Protein AF-A0A396JVV8-F1 (afdb_monomer_lite)

InterPro domains:
  IPR002963 Expansin [PR01226] (13-34)
  IPR002963 Expansin [PR01226] (42-58)
  IPR002963 Expansin [PTHR31867] (3-57)
  IPR007117 Expansin, cellulose-binding-like domain [PF01357] (3-45)
  IPR007117 Expansin, cellulose-binding-like domain [PS50843] (1-56)
  IPR007118 Expansin/Lol pI [PR01225] (4-18)
  IPR007118 Expansin/Lol pI [PR0122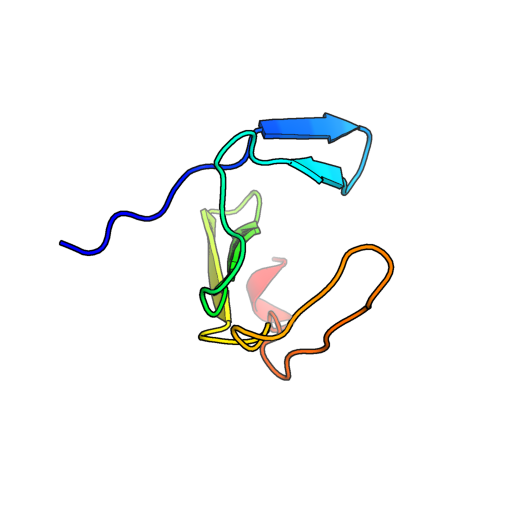5] (42-56)
  IPR036749 Expansin, cellulose-binding-like domain superfamily [G3DSA:2.60.40.760] (1-61)
  IPR036749 Expansin, cellulose-binding-like domain superfamily [SSF49590] (3-56)

Sequence (66 aa):
MKNWETMSRNWGVNWQSLSYLNGQSLSFRVQLSNGKTRTAINVVPSSWRFGQSFISKV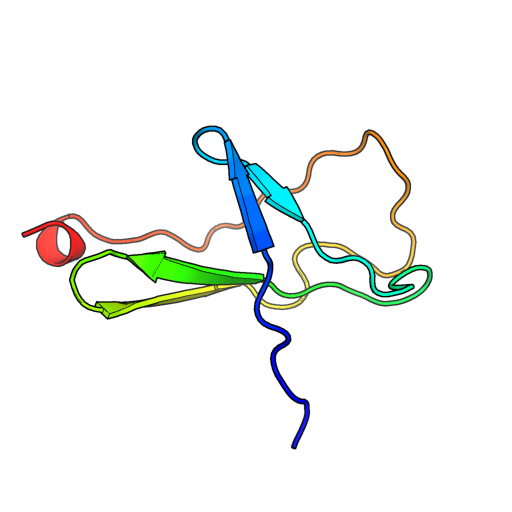QFRLKEYS

Secondary structure (DSSP, 8-state):
--PPPPPEE-STT-EE--S--TTS-EEEEEE-TTS-EEEEEEEE-TT--TT-----S----GGGT-

Structure (mmCIF, N/CA/C/O backbone):
data_AF-A0A396JVV8-F1
#
_entry.id   AF-A0A396JVV8-F1
#
loop_
_atom_site.group_PDB
_atom_site.id
_atom_site.type_symbol
_atom_site.label_atom_id
_atom_site.label_alt_id
_atom_site.label_comp_id
_atom_site.label_asym_id
_atom_site.label_entity_id
_atom_site.label_seq_id
_atom_site.pdbx_PDB_ins_code
_atom_site.Cartn_x
_atom_site.Cartn_y
_atom_site.Cartn_z
_atom_site.occupancy
_atom_site.B_iso_or_equiv
_atom_site.auth_seq_id
_atom_site.auth_comp_id
_atom_site.auth_asym_id
_atom_site.auth_atom_id
_atom_site.pdbx_PDB_model_num
ATOM 1 N N . MET A 1 1 ? 6.910 -18.882 6.106 1.00 42.88 1 MET A N 1
ATOM 2 C CA . MET A 1 1 ? 5.778 -17.928 6.118 1.00 42.88 1 MET A CA 1
ATOM 3 C C . MET A 1 1 ? 6.042 -16.916 5.011 1.00 42.88 1 MET A C 1
ATOM 5 O O . MET A 1 1 ? 7.160 -16.426 4.938 1.00 42.88 1 MET A O 1
ATOM 9 N N . LYS A 1 2 ? 5.108 -16.689 4.076 1.00 55.72 2 LYS A N 1
ATOM 10 C CA . LYS A 1 2 ? 5.268 -15.628 3.063 1.00 55.72 2 LYS A CA 1
ATOM 11 C C . LYS A 1 2 ? 5.144 -14.293 3.798 1.00 55.72 2 LYS A C 1
ATOM 13 O O . LYS A 1 2 ? 4.044 -13.932 4.208 1.00 55.72 2 LYS A O 1
ATOM 18 N N . ASN A 1 3 ? 6.272 -13.647 4.072 1.00 78.06 3 ASN A N 1
ATOM 19 C CA . ASN A 1 3 ? 6.317 -12.482 4.946 1.00 78.06 3 ASN A CA 1
ATOM 20 C C . ASN A 1 3 ? 5.749 -11.261 4.219 1.00 78.06 3 ASN A C 1
ATOM 22 O O . ASN A 1 3 ? 6.157 -10.943 3.106 1.00 78.06 3 ASN A O 1
ATOM 26 N N . TRP A 1 4 ? 4.783 -10.599 4.851 1.00 90.81 4 TRP A N 1
ATOM 27 C CA . TRP A 1 4 ? 4.344 -9.274 4.437 1.00 90.81 4 TRP A CA 1
ATOM 28 C C . TRP A 1 4 ? 5.480 -8.283 4.679 1.00 90.81 4 TRP A C 1
ATOM 30 O O . TRP A 1 4 ? 5.979 -8.199 5.800 1.00 90.81 4 TRP A O 1
ATOM 40 N N . GLU A 1 5 ? 5.852 -7.525 3.655 1.00 92.94 5 GLU A N 1
ATOM 41 C CA . GLU A 1 5 ? 6.783 -6.410 3.792 1.00 92.94 5 GLU A CA 1
ATOM 42 C C . GLU A 1 5 ? 6.008 -5.137 4.152 1.00 92.94 5 GLU A C 1
ATOM 44 O O . GLU A 1 5 ? 5.027 -4.785 3.490 1.00 92.94 5 GLU A O 1
ATOM 49 N N . THR A 1 6 ? 6.425 -4.454 5.218 1.00 93.62 6 THR A N 1
ATOM 50 C CA . THR A 1 6 ? 5.863 -3.148 5.580 1.00 93.62 6 THR A CA 1
ATOM 51 C C . THR A 1 6 ? 6.419 -2.082 4.643 1.00 93.62 6 THR A C 1
ATOM 53 O O . THR A 1 6 ? 7.630 -1.923 4.537 1.00 93.62 6 THR A O 1
ATOM 56 N N . MET A 1 7 ? 5.536 -1.326 3.992 1.00 95.12 7 MET A N 1
ATOM 57 C CA . MET A 1 7 ? 5.926 -0.215 3.122 1.00 95.12 7 MET A CA 1
ATOM 58 C C . MET A 1 7 ? 6.180 1.063 3.928 1.00 95.12 7 MET A C 1
ATOM 60 O O . MET A 1 7 ? 5.460 1.360 4.885 1.00 95.12 7 MET A O 1
ATOM 64 N N . SER A 1 8 ? 7.144 1.868 3.486 1.00 95.06 8 SER A N 1
ATOM 65 C CA . SER A 1 8 ? 7.416 3.188 4.054 1.00 95.06 8 SER A CA 1
ATOM 66 C C . SER A 1 8 ? 6.417 4.211 3.520 1.00 95.06 8 SER A C 1
ATOM 68 O O . SER A 1 8 ? 6.218 4.325 2.310 1.00 95.06 8 SER A O 1
ATOM 70 N N . ARG A 1 9 ? 5.780 4.969 4.419 1.00 94.31 9 ARG A N 1
ATOM 71 C CA . ARG A 1 9 ? 4.901 6.086 4.047 1.00 94.31 9 ARG A CA 1
ATOM 72 C C . ARG A 1 9 ? 5.753 7.313 3.727 1.00 94.31 9 ARG A C 1
ATOM 74 O O . ARG A 1 9 ? 6.523 7.743 4.578 1.00 94.31 9 ARG A O 1
ATOM 81 N N . ASN A 1 10 ? 5.571 7.885 2.541 1.00 91.69 10 ASN A N 1
ATOM 82 C CA . ASN A 1 10 ? 6.281 9.094 2.122 1.00 91.69 10 ASN A CA 1
ATOM 83 C C . ASN A 1 10 ? 5.485 10.356 2.487 1.00 91.69 10 ASN A C 1
ATOM 85 O O . ASN A 1 10 ? 5.740 10.998 3.498 1.00 91.69 10 ASN A O 1
ATOM 89 N N . TRP A 1 11 ? 4.486 10.700 1.672 1.00 93.50 11 TRP A 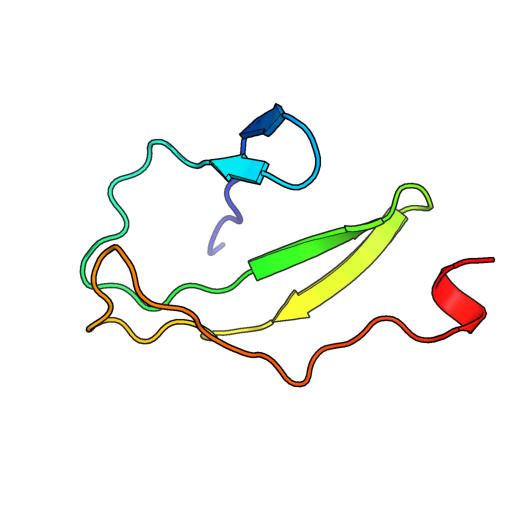N 1
ATOM 90 C CA . TRP A 1 11 ? 3.634 11.876 1.840 1.00 93.50 11 TRP A CA 1
ATOM 91 C C . TRP A 1 11 ? 2.184 11.516 1.515 1.00 93.50 11 TRP A C 1
ATOM 93 O O . TRP A 1 11 ? 1.916 10.693 0.641 1.00 93.50 11 TRP A O 1
ATOM 103 N N . GLY A 1 12 ? 1.226 12.108 2.232 1.00 92.94 12 GLY A N 1
ATOM 104 C CA . GLY A 1 12 ? -0.197 11.837 2.010 1.00 92.94 12 GLY A CA 1
ATOM 105 C C . GLY A 1 12 ? -0.534 10.339 2.038 1.00 92.94 12 GLY A C 1
ATOM 106 O O . GLY A 1 12 ? -0.272 9.652 3.030 1.00 92.94 12 GLY A O 1
ATOM 107 N N . VAL A 1 13 ? -1.136 9.856 0.951 1.00 92.75 13 VAL A N 1
ATOM 108 C CA . VAL A 1 13 ? -1.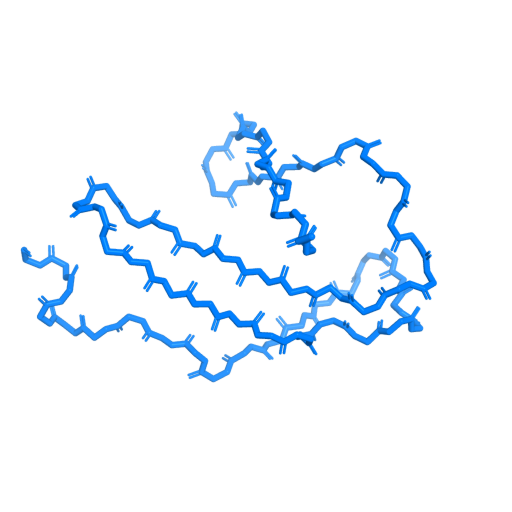600 8.471 0.733 1.00 92.75 13 VAL A CA 1
ATOM 109 C C . VAL A 1 13 ? -0.634 7.752 -0.236 1.00 92.75 13 VAL A C 1
ATOM 111 O O . VAL A 1 13 ? -1.044 6.974 -1.091 1.00 92.75 13 VAL A O 1
ATOM 114 N N . ASN A 1 14 ? 0.668 8.057 -0.141 1.00 95.44 14 ASN A N 1
ATOM 115 C CA . ASN A 1 14 ? 1.740 7.429 -0.915 1.00 95.44 14 ASN A CA 1
ATOM 116 C C . ASN A 1 14 ? 2.608 6.539 -0.010 1.00 95.44 14 ASN A C 1
ATOM 118 O O . ASN A 1 14 ? 3.203 7.011 0.966 1.00 95.44 14 ASN A O 1
ATOM 122 N N . TRP A 1 15 ? 2.694 5.257 -0.362 1.00 95.25 15 TRP A N 1
ATOM 123 C CA . TRP A 1 15 ? 3.582 4.282 0.266 1.00 95.25 15 TRP A CA 1
ATOM 124 C C . TRP A 1 15 ? 4.517 3.697 -0.782 1.00 95.25 15 TRP A C 1
ATOM 126 O O . TRP A 1 15 ? 4.094 3.428 -1.907 1.00 95.25 15 TRP A O 1
ATOM 136 N N . GLN A 1 16 ? 5.761 3.441 -0.388 1.00 94.81 16 GLN A N 1
ATOM 137 C CA . GLN A 1 16 ? 6.773 2.836 -1.245 1.00 94.81 16 GLN A CA 1
ATOM 138 C C . GLN A 1 16 ? 7.447 1.636 -0.577 1.00 94.81 16 GLN A C 1
ATOM 140 O O . GLN A 1 16 ? 7.605 1.585 0.643 1.00 94.81 16 GLN A O 1
ATOM 145 N N . SER A 1 17 ? 7.875 0.689 -1.404 1.00 93.00 17 SER A N 1
ATOM 146 C CA . SER A 1 17 ? 8.854 -0.340 -1.055 1.00 93.00 17 SER A CA 1
ATOM 147 C C . SER A 1 17 ? 10.086 -0.122 -1.933 1.00 93.00 17 SER A C 1
ATOM 149 O O . SER A 1 17 ? 9.959 0.319 -3.076 1.00 93.00 17 SER A O 1
ATOM 151 N N . LEU A 1 18 ? 11.267 -0.400 -1.384 1.00 91.44 18 LEU A N 1
ATOM 152 C CA . LEU A 1 18 ? 12.540 -0.355 -2.111 1.00 91.44 18 LEU A CA 1
ATOM 153 C C . LEU A 1 18 ? 12.976 -1.749 -2.593 1.00 91.44 18 LEU A C 1
ATOM 155 O O . LEU A 1 18 ? 14.059 -1.899 -3.155 1.00 91.44 18 LEU A O 1
ATOM 159 N N . SER A 1 19 ? 12.143 -2.767 -2.374 1.00 92.81 19 SER A N 1
ATOM 160 C CA . SER A 1 19 ? 12.393 -4.133 -2.820 1.00 92.81 19 SER A CA 1
ATOM 161 C C . SER A 1 19 ? 12.226 -4.270 -4.332 1.00 92.81 19 SER A C 1
ATOM 163 O O . SER A 1 19 ? 11.356 -3.655 -4.953 1.00 92.81 19 SER A O 1
ATOM 165 N N . TYR A 1 20 ? 13.032 -5.143 -4.935 1.00 92.81 20 TYR A N 1
ATOM 166 C CA . TYR A 1 20 ? 12.877 -5.524 -6.334 1.00 92.81 20 TYR A CA 1
ATOM 167 C C . TYR A 1 20 ? 11.726 -6.532 -6.477 1.00 92.81 20 TYR A C 1
ATOM 169 O O . TYR A 1 20 ? 11.889 -7.713 -6.181 1.00 92.81 20 TYR A O 1
ATOM 177 N N . LEU A 1 21 ? 10.551 -6.055 -6.903 1.00 93.00 21 LEU A N 1
ATOM 178 C CA . LEU A 1 21 ? 9.305 -6.839 -6.971 1.00 93.00 21 LEU A CA 1
ATOM 179 C C . LEU A 1 21 ? 8.849 -7.142 -8.412 1.00 93.00 21 LEU A C 1
ATOM 181 O O . LEU A 1 21 ? 7.699 -7.525 -8.646 1.00 93.00 21 LEU A O 1
ATOM 185 N N . ASN A 1 22 ? 9.713 -6.929 -9.402 1.00 94.81 22 ASN A N 1
ATOM 186 C CA . ASN A 1 22 ? 9.394 -7.179 -10.805 1.00 94.81 22 ASN A CA 1
ATOM 187 C C . ASN A 1 22 ? 9.186 -8.683 -11.053 1.00 94.81 22 ASN A C 1
ATOM 189 O O . ASN A 1 22 ? 9.854 -9.522 -10.454 1.00 94.81 22 ASN A O 1
ATOM 193 N N . GLY A 1 23 ? 8.272 -9.036 -11.961 1.00 95.75 23 GLY A N 1
ATOM 194 C CA . GLY A 1 23 ? 8.043 -10.433 -12.354 1.00 95.75 23 GLY A CA 1
ATOM 195 C C . GLY A 1 23 ? 7.232 -11.268 -11.356 1.00 95.75 23 GLY A C 1
ATOM 196 O O . GLY A 1 23 ? 7.018 -12.455 -11.590 1.00 95.75 23 GLY A O 1
ATOM 197 N N . GLN A 1 24 ? 6.732 -10.672 -10.271 1.00 95.19 24 GLN A N 1
ATOM 198 C CA . GLN A 1 24 ? 5.866 -11.338 -9.294 1.00 95.19 24 GLN A CA 1
ATOM 199 C C . GLN A 1 24 ? 4.526 -10.620 -9.140 1.00 95.19 24 GLN A C 1
ATOM 201 O O . GLN A 1 24 ? 4.434 -9.396 -9.247 1.00 95.19 24 GLN A O 1
ATOM 206 N N . SER A 1 25 ? 3.475 -11.399 -8.879 1.00 96.56 25 SER A N 1
ATOM 207 C CA . SER A 1 25 ? 2.163 -10.847 -8.548 1.00 96.56 25 SER A CA 1
ATOM 208 C C . SER A 1 25 ? 2.203 -10.180 -7.177 1.00 96.56 25 SER A C 1
ATOM 210 O O . SER A 1 25 ? 2.772 -10.731 -6.232 1.00 96.56 25 SER A O 1
ATOM 212 N N . LEU A 1 26 ? 1.574 -9.013 -7.049 1.00 96.38 26 LEU A N 1
ATOM 213 C CA . LEU A 1 26 ? 1.578 -8.243 -5.807 1.00 96.38 26 LEU A CA 1
ATOM 214 C C . LEU A 1 26 ? 0.224 -8.328 -5.110 1.00 96.38 26 LEU A C 1
ATOM 216 O O . LEU A 1 26 ? -0.841 -8.189 -5.718 1.00 96.38 26 LEU A O 1
ATOM 220 N N . SER A 1 27 ? 0.295 -8.545 -3.801 1.00 96.81 27 SER A N 1
ATOM 221 C CA . SER A 1 27 ? -0.833 -8.464 -2.880 1.00 96.81 27 SER A CA 1
ATOM 222 C C . SER A 1 27 ? -0.634 -7.263 -1.968 1.00 96.81 27 SER A C 1
ATOM 224 O O . SER A 1 27 ? 0.492 -6.955 -1.590 1.00 96.81 27 SER A O 1
ATOM 226 N N . PHE A 1 28 ? -1.726 -6.622 -1.571 1.00 96.31 28 PHE A N 1
ATOM 227 C CA . PHE A 1 28 ? -1.692 -5.442 -0.715 1.00 96.31 28 PHE A CA 1
ATOM 228 C C . PHE A 1 28 ? -2.505 -5.692 0.543 1.00 96.31 28 PHE A C 1
ATOM 230 O O . PHE A 1 28 ? -3.594 -6.264 0.496 1.00 96.31 28 PHE A O 1
ATOM 237 N N . ARG A 1 29 ? -1.980 -5.238 1.676 1.00 96.50 29 ARG A N 1
ATOM 238 C CA . ARG A 1 29 ? -2.666 -5.264 2.962 1.00 96.50 29 ARG A CA 1
ATOM 239 C C . ARG A 1 29 ? -2.698 -3.846 3.505 1.00 96.50 29 ARG A C 1
ATOM 241 O O . ARG A 1 29 ? -1.650 -3.264 3.754 1.00 96.50 29 ARG A O 1
ATOM 248 N N . VAL A 1 30 ? -3.899 -3.307 3.669 1.00 95.38 30 VAL A N 1
ATOM 249 C CA . VAL A 1 30 ? -4.126 -1.947 4.166 1.00 95.38 30 VAL A CA 1
ATOM 250 C C . VAL A 1 30 ? -4.668 -2.045 5.582 1.00 95.38 30 VAL A C 1
ATOM 252 O O . VAL A 1 30 ? -5.616 -2.794 5.817 1.00 95.38 30 VAL A O 1
ATOM 255 N N . GLN A 1 31 ? -4.076 -1.294 6.509 1.00 93.75 31 GLN A N 1
ATOM 256 C CA . GLN A 1 31 ? -4.529 -1.177 7.891 1.00 93.75 31 GLN A CA 1
ATOM 257 C C . GLN A 1 31 ? -4.964 0.265 8.167 1.00 93.75 31 GLN A C 1
ATOM 259 O O . GLN A 1 31 ? -4.242 1.208 7.846 1.00 93.75 31 GLN A O 1
ATOM 264 N N . LEU A 1 32 ? -6.155 0.428 8.736 1.00 92.50 32 LEU A N 1
ATOM 265 C CA . LEU A 1 32 ? -6.676 1.716 9.188 1.00 92.50 32 LEU A CA 1
ATOM 266 C C . LEU A 1 32 ? -6.088 2.091 10.553 1.00 92.50 32 LEU A C 1
ATOM 268 O O . LEU A 1 32 ? -5.594 1.237 11.288 1.00 92.50 32 LEU A O 1
ATOM 272 N N . SER A 1 33 ? -6.205 3.364 10.932 1.00 90.56 33 SER A N 1
ATOM 273 C CA . SER A 1 33 ? -5.752 3.873 12.236 1.00 90.56 33 SER A CA 1
ATOM 274 C C . SER A 1 33 ? -6.403 3.165 13.430 1.00 90.56 33 SER A C 1
ATOM 276 O O . SER A 1 33 ? -5.776 3.035 14.475 1.00 90.56 33 SER A O 1
ATOM 278 N N . ASN A 1 34 ? -7.625 2.649 13.271 1.00 90.50 34 ASN A N 1
ATOM 279 C CA . ASN A 1 34 ? -8.322 1.847 14.282 1.00 90.50 34 ASN A CA 1
ATOM 280 C C . ASN A 1 34 ? -7.928 0.353 14.274 1.00 90.50 34 ASN A C 1
ATOM 282 O O . ASN A 1 34 ? -8.622 -0.482 14.851 1.00 90.50 34 ASN A O 1
ATOM 286 N N . GLY A 1 35 ? -6.849 -0.010 13.575 1.00 92.06 35 GLY A N 1
ATOM 287 C CA . GLY A 1 35 ? -6.290 -1.361 13.530 1.00 92.06 35 GLY A CA 1
ATOM 288 C C . GLY A 1 35 ? -6.973 -2.321 12.551 1.00 92.06 35 GLY A C 1
ATOM 289 O O . GLY A 1 35 ? -6.404 -3.376 12.244 1.00 92.06 35 GLY A O 1
ATOM 290 N N . LYS A 1 36 ? -8.149 -1.977 12.003 1.00 94.12 36 LYS A N 1
ATOM 291 C CA . LYS A 1 36 ? -8.865 -2.835 11.046 1.00 94.12 36 LYS A CA 1
ATOM 292 C C . LYS A 1 36 ? -8.071 -2.979 9.755 1.00 94.12 36 LYS A C 1
ATOM 294 O O . LYS A 1 36 ? -7.546 -2.008 9.219 1.00 94.12 36 LYS A O 1
ATOM 299 N N . THR A 1 37 ? -8.001 -4.206 9.249 1.00 95.12 37 THR A N 1
ATOM 300 C CA . THR A 1 37 ? -7.157 -4.556 8.105 1.00 95.12 37 THR A CA 1
ATOM 301 C C . THR A 1 37 ? -7.969 -5.211 6.999 1.00 95.12 37 THR A C 1
ATOM 303 O O . THR A 1 37 ? -8.833 -6.051 7.255 1.00 95.12 37 THR A O 1
ATOM 306 N N . ARG A 1 38 ? -7.656 -4.864 5.751 1.00 96.38 38 ARG A N 1
ATOM 307 C CA . ARG A 1 38 ? -8.181 -5.523 4.555 1.00 96.38 38 ARG A CA 1
ATOM 308 C C . ARG A 1 38 ? -7.034 -5.955 3.656 1.00 96.38 38 ARG A C 1
ATOM 310 O O . ARG A 1 38 ? -6.069 -5.219 3.461 1.00 96.38 38 ARG A O 1
ATOM 317 N N . THR A 1 39 ? -7.165 -7.157 3.106 1.00 97.06 39 THR A N 1
ATOM 318 C CA . THR A 1 39 ? -6.144 -7.779 2.265 1.00 97.06 39 THR A CA 1
ATOM 319 C C . THR A 1 39 ? -6.706 -8.018 0.876 1.00 97.06 39 THR A C 1
ATOM 321 O O . THR A 1 39 ? -7.726 -8.686 0.720 1.00 97.06 39 THR A O 1
ATOM 324 N N . ALA A 1 40 ? -6.016 -7.496 -0.128 1.00 97.69 40 ALA A N 1
ATOM 325 C CA . ALA A 1 40 ? -6.305 -7.693 -1.531 1.00 97.69 40 ALA A CA 1
ATOM 326 C C . ALA A 1 40 ? -5.195 -8.552 -2.149 1.00 97.69 40 ALA A C 1
ATOM 328 O O . ALA A 1 40 ? -4.054 -8.114 -2.300 1.00 97.69 40 ALA A O 1
ATOM 329 N N . ILE A 1 41 ? -5.523 -9.806 -2.453 1.00 96.88 41 ILE A N 1
ATOM 330 C CA . ILE A 1 41 ? -4.564 -10.808 -2.925 1.00 96.88 41 ILE A CA 1
ATOM 331 C C . ILE A 1 41 ? -4.410 -10.725 -4.445 1.00 96.88 41 ILE A C 1
ATOM 333 O O . ILE A 1 41 ? -5.410 -10.671 -5.154 1.00 96.88 41 ILE A O 1
ATOM 337 N N . ASN A 1 42 ? -3.161 -10.753 -4.922 1.00 96.25 42 ASN A N 1
ATOM 338 C CA . ASN A 1 42 ? -2.775 -10.799 -6.339 1.00 96.25 42 ASN A CA 1
ATOM 339 C C . ASN A 1 42 ? -3.499 -9.759 -7.215 1.00 96.25 42 ASN A C 1
ATOM 341 O O . ASN A 1 42 ? -3.915 -10.061 -8.330 1.00 96.25 42 ASN A O 1
ATOM 345 N N . VAL A 1 43 ? -3.662 -8.534 -6.704 1.00 97.94 43 VAL A N 1
ATOM 346 C CA . VAL A 1 43 ? -4.317 -7.426 -7.427 1.00 97.94 43 VAL A CA 1
ATOM 347 C C . VAL A 1 43 ? -3.501 -7.004 -8.643 1.00 97.94 43 VAL A C 1
ATOM 349 O O . VAL A 1 43 ? -4.055 -6.575 -9.652 1.00 97.94 43 VAL A O 1
ATOM 352 N N . VAL A 1 44 ? -2.180 -7.130 -8.538 1.00 97.75 44 VAL A N 1
ATOM 353 C CA . VAL A 1 44 ? -1.242 -6.805 -9.607 1.00 97.75 44 VAL A CA 1
ATOM 354 C C . VAL A 1 44 ? -0.692 -8.125 -10.157 1.00 97.75 44 VAL A C 1
ATOM 356 O O . VAL A 1 44 ? -0.116 -8.888 -9.377 1.00 97.75 44 VAL A O 1
ATOM 359 N N . PRO A 1 45 ? -0.866 -8.433 -11.453 1.00 97.69 45 PRO A N 1
ATOM 360 C CA . PRO A 1 45 ? -0.330 -9.644 -12.071 1.00 97.69 45 PRO A CA 1
ATOM 361 C C . PRO A 1 45 ? 1.186 -9.532 -12.258 1.00 97.69 45 PRO A C 1
ATOM 363 O O . PRO A 1 45 ? 1.693 -8.432 -12.432 1.00 97.69 45 PRO A O 1
ATOM 366 N N . SER A 1 46 ? 1.913 -10.650 -12.315 1.00 97.88 46 SER A N 1
ATOM 367 C CA . SER A 1 46 ? 3.381 -10.687 -12.478 1.00 97.88 46 SER A CA 1
ATOM 368 C C . SER A 1 46 ? 3.942 -9.948 -13.700 1.00 97.88 46 SER A C 1
ATOM 370 O O . SER A 1 46 ? 5.115 -9.586 -13.706 1.00 97.88 46 SER A O 1
ATOM 372 N N . SER A 1 47 ? 3.118 -9.698 -14.718 1.00 97.44 47 SER A N 1
ATOM 373 C CA . SER A 1 47 ? 3.479 -8.985 -15.949 1.00 97.44 47 SER A CA 1
ATOM 374 C C . SER A 1 47 ? 3.358 -7.456 -15.858 1.00 97.44 47 SER A C 1
ATOM 376 O O . SER A 1 47 ? 3.355 -6.785 -16.892 1.00 97.44 47 SER A O 1
ATOM 378 N N . TRP A 1 48 ? 3.178 -6.899 -14.658 1.00 97.56 48 TRP A N 1
ATOM 379 C CA . TRP A 1 48 ? 2.988 -5.465 -14.450 1.00 97.56 48 TRP A CA 1
ATOM 380 C C . TRP A 1 48 ? 4.201 -4.628 -14.878 1.00 97.56 48 TRP A C 1
ATOM 382 O O . TRP A 1 48 ? 5.342 -5.092 -14.918 1.00 97.56 48 TRP A O 1
ATOM 392 N N . ARG A 1 49 ? 3.940 -3.359 -15.197 1.00 96.44 49 ARG A N 1
ATOM 393 C CA . ARG A 1 49 ? 4.931 -2.337 -15.543 1.00 96.44 49 ARG A CA 1
ATOM 394 C C . ARG A 1 49 ? 4.631 -1.042 -14.792 1.00 96.44 49 ARG A C 1
ATOM 396 O O . ARG A 1 49 ? 3.494 -0.790 -14.390 1.00 96.44 49 ARG A O 1
ATOM 403 N N . PHE A 1 50 ? 5.654 -0.211 -14.612 1.00 94.19 50 PHE A N 1
ATOM 404 C CA . PHE A 1 50 ? 5.483 1.118 -14.027 1.00 94.19 50 PHE A CA 1
ATOM 405 C C . PHE A 1 50 ? 4.493 1.969 -14.837 1.00 94.19 50 PHE A C 1
ATOM 407 O O . PHE A 1 50 ? 4.379 1.821 -16.053 1.00 94.19 50 PHE A O 1
ATOM 414 N N . GLY A 1 51 ? 3.771 2.854 -14.142 1.00 96.00 51 GLY A N 1
ATOM 415 C CA . GLY A 1 51 ? 2.759 3.738 -14.735 1.00 96.00 51 GLY A CA 1
ATOM 416 C C . GLY A 1 51 ? 1.369 3.111 -14.904 1.00 96.00 51 GLY A C 1
ATOM 417 O O . GLY A 1 51 ? 0.451 3.789 -15.357 1.00 96.00 51 GLY A O 1
ATOM 418 N N . GLN A 1 52 ? 1.185 1.842 -14.532 1.00 97.38 52 GLN A N 1
ATOM 419 C CA . GLN A 1 52 ? -0.117 1.176 -14.580 1.00 97.38 52 GLN A CA 1
ATOM 420 C C . GLN A 1 52 ? -0.920 1.361 -13.289 1.00 97.38 52 GLN A C 1
ATOM 422 O O . GLN A 1 52 ? -0.366 1.527 -12.204 1.00 97.38 52 GLN A O 1
ATOM 427 N N . SER A 1 53 ? -2.243 1.279 -13.420 1.00 97.81 53 SER A N 1
ATOM 428 C CA . SER A 1 53 ? -3.191 1.285 -12.304 1.00 97.81 53 SER A CA 1
ATOM 429 C C . SER A 1 53 ? -3.941 -0.042 -12.238 1.00 97.81 53 SER A C 1
ATOM 431 O O . SER A 1 53 ? -4.293 -0.610 -13.271 1.00 97.81 53 SER A O 1
ATOM 433 N N . PHE A 1 54 ? -4.211 -0.517 -11.022 1.00 97.75 54 PHE A N 1
ATOM 434 C CA . PHE A 1 54 ? -4.899 -1.783 -10.763 1.00 97.75 54 PHE A CA 1
ATOM 435 C C . PHE A 1 54 ? -6.002 -1.576 -9.726 1.00 97.75 54 PHE A C 1
ATOM 437 O O . PHE A 1 54 ? -5.859 -0.766 -8.811 1.00 97.75 54 PHE A O 1
ATOM 444 N N . ILE A 1 55 ? -7.107 -2.308 -9.867 1.00 97.81 55 IL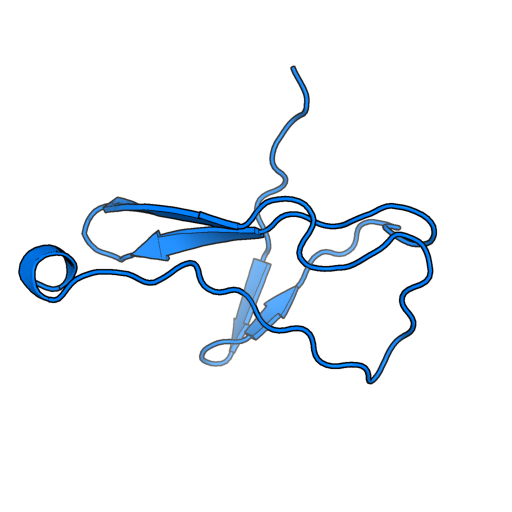E A N 1
ATOM 445 C CA . ILE A 1 55 ? -8.305 -2.141 -9.037 1.00 97.81 55 ILE A CA 1
ATOM 446 C C . ILE A 1 55 ? -8.598 -3.447 -8.300 1.00 97.81 55 ILE A C 1
ATOM 448 O O . ILE A 1 55 ? -8.516 -4.533 -8.872 1.00 97.81 55 ILE A O 1
ATOM 452 N N . SER A 1 56 ? -8.997 -3.337 -7.033 1.00 97.31 56 SER A N 1
ATOM 453 C CA . SER A 1 56 ? -9.541 -4.445 -6.249 1.00 97.31 56 SER A CA 1
ATOM 454 C C . SER A 1 56 ? -11.003 -4.191 -5.890 1.00 97.31 56 SER A C 1
ATOM 456 O O . SER A 1 56 ? -11.425 -3.049 -5.735 1.00 97.31 56 SER A O 1
ATOM 458 N N . LYS A 1 57 ? -11.771 -5.268 -5.698 1.00 96.56 57 LYS A N 1
ATOM 459 C CA . LYS A 1 57 ? -13.131 -5.215 -5.131 1.00 96.56 57 LYS A CA 1
ATOM 460 C C . LYS A 1 57 ? -13.133 -5.211 -3.594 1.00 96.56 57 LYS A C 1
ATOM 462 O O . LYS A 1 57 ? -14.196 -5.122 -2.978 1.00 96.56 57 LYS A O 1
ATOM 467 N N . VAL A 1 58 ? -11.961 -5.354 -2.969 1.00 96.88 58 VAL A N 1
ATOM 468 C CA . VAL A 1 58 ? -11.805 -5.323 -1.512 1.00 96.88 58 VAL A CA 1
ATOM 469 C C . VAL A 1 58 ? -12.030 -3.900 -1.013 1.00 96.88 58 VAL A C 1
ATOM 471 O O . VAL A 1 58 ? -11.379 -2.966 -1.465 1.00 96.88 58 VAL A O 1
ATOM 474 N N . GLN A 1 59 ? -12.944 -3.755 -0.060 1.00 95.31 59 GLN A N 1
ATOM 475 C CA . GLN A 1 59 ? -13.343 -2.469 0.502 1.00 95.31 59 GLN A CA 1
ATOM 476 C C . GLN A 1 59 ? -13.531 -2.583 2.015 1.00 95.31 59 GLN A C 1
ATOM 478 O O . GLN A 1 59 ? -13.923 -3.641 2.523 1.00 95.31 59 GLN A O 1
ATOM 483 N N . PHE A 1 60 ? -13.272 -1.486 2.721 1.00 93.38 60 PHE A N 1
ATOM 484 C CA . PHE A 1 60 ? -13.693 -1.339 4.108 1.00 93.38 60 PHE A CA 1
ATOM 485 C C . PHE A 1 60 ? -15.182 -1.010 4.154 1.00 93.38 60 PHE A C 1
ATOM 487 O O . PHE A 1 60 ? -15.709 -0.318 3.284 1.00 93.38 60 PHE A O 1
ATOM 494 N N . ARG A 1 61 ? -15.879 -1.530 5.160 1.00 90.12 61 ARG A N 1
ATOM 495 C CA . ARG A 1 61 ? -17.313 -1.266 5.344 1.00 90.12 61 ARG A CA 1
ATOM 496 C C . ARG A 1 61 ? -17.518 -0.073 6.269 1.00 90.12 61 ARG A C 1
ATOM 498 O O . ARG A 1 61 ? -16.671 0.212 7.099 1.00 90.12 61 ARG A O 1
ATOM 505 N N . LEU A 1 62 ? -18.675 0.585 6.194 1.00 79.00 62 LEU A N 1
ATOM 506 C CA .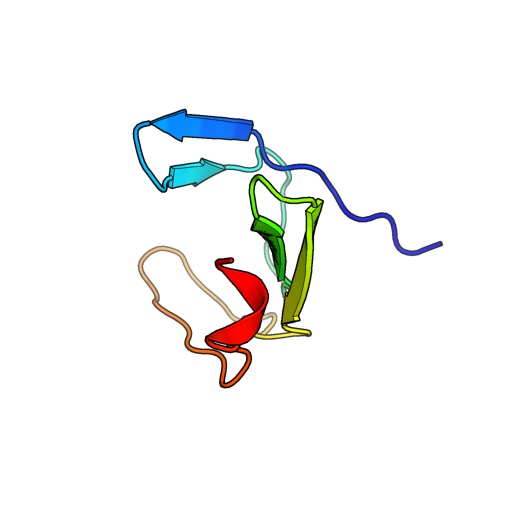 LEU A 1 62 ? -18.984 1.777 7.004 1.00 79.00 62 LEU A CA 1
ATOM 507 C C . LEU A 1 62 ? -18.761 1.578 8.519 1.00 79.00 62 LEU A C 1
ATOM 509 O O . LEU A 1 62 ? -18.207 2.448 9.180 1.00 79.00 62 LEU A O 1
ATOM 513 N N . LYS A 1 63 ? -19.070 0.388 9.054 1.00 77.12 63 LYS A N 1
ATOM 514 C CA . LYS A 1 63 ? -18.817 0.008 10.465 1.00 77.12 63 LYS A CA 1
ATOM 515 C C . LYS A 1 63 ? -17.327 -0.137 10.821 1.00 77.12 63 LYS A C 1
ATOM 517 O O . LYS A 1 63 ? -16.964 -0.500 11.938 1.00 77.12 63 LYS A O 1
ATOM 522 N N . GLU A 1 64 ? -16.444 0.037 9.848 1.00 73.31 64 GLU A N 1
ATOM 523 C CA . GLU A 1 64 ? -14.996 -0.088 9.986 1.00 73.31 64 GLU A CA 1
ATOM 524 C C . GLU A 1 64 ? -14.293 1.258 10.095 1.00 73.31 64 GLU A C 1
ATOM 526 O O . GLU A 1 64 ? -13.101 1.271 10.367 1.00 73.31 64 GLU A O 1
ATOM 531 N N . TYR A 1 65 ? -15.026 2.361 9.954 1.00 65.94 65 TYR A N 1
ATOM 532 C CA . TYR A 1 65 ? -14.508 3.719 10.117 1.00 65.94 65 TYR A CA 1
ATOM 533 C C . TYR A 1 65 ? -14.857 4.338 11.474 1.00 65.94 65 TYR A C 1
ATOM 535 O O . TYR A 1 65 ? -14.187 5.277 11.889 1.00 65.94 65 TYR A O 1
ATOM 543 N N . SER A 1 66 ? -15.887 3.806 12.141 1.00 61.50 66 SER A N 1
ATOM 544 C CA . SER A 1 66 ? -16.275 4.135 13.517 1.00 61.50 66 SER A CA 1
ATOM 545 C C . SER A 1 66 ? -15.312 3.547 14.538 1.00 61.50 66 SER A C 1
ATOM 547 O O . SER A 1 66 ? -14.940 2.356 14.343 1.00 61.50 66 SER A O 1
#

Organism: Medicago truncatula (NCBI:txid3880)

Radius of gyration: 13.16 Å; chains: 1; bounding box: 32×30×30 Å

pLDDT: mean 91.58, std 10.35, range [42.88, 97.94]

Foldseek 3Di:
DPDDDDWDDDDDPDTDDPDDLAQAFDKDWDADPVGDIWIGGRQDHNHDDPPDDTDDPIDDDPVRVD